Protein AF-A0A8X8GZE8-F1 (afdb_monomer_lite)

Secondary structure (DSSP, 8-state):
--SSSSSHHHHSGGG-----TT--HHHHHHTT-EEEEPPTT--SHHHHTTSEEEE-TTS-EEEEESSSSPSP-TTSEEEETTEEEEE-TTSS-EEEEEEEEEGGGTEEEEEEE--STTS-SS---EEEEEEGGG--

Organism: NCBI:txid2656921

Sequence (136 aa):
MRLMLLLLPLLLAACLTPGPANKDRITTLLEGRRVFFDQDGAETIAEADRRQQVWNADGTTLRSNMGLFGGDVAGRWTTRNDLYCTMLGYQTEWICYRVTLSDKGRRIRFSEVVDDIGDVIFWRNDYRGTFADAAP

Foldseek 3Di:
DPPPPPCVVVVVVPPPPPDPPCLDPQLVLQAQWKWQWDDPDDPDPVVSVQAMWGAHNRSFTQDGRVYPDHHGDPPQWDADPQWTWGDPDPDPDIWTWRWDADPVRQKIKTWTDDPDPPDDDDDTDIIITGIPVNDD

Radius of gyration: 20.44 Å; chains: 1; bounding box: 39×33×81 Å

Structure (mmCIF, N/CA/C/O backbone):
data_AF-A0A8X8GZE8-F1
#
_entry.id   AF-A0A8X8GZE8-F1
#
loop_
_atom_site.group_PDB
_atom_site.id
_atom_site.type_symbol
_atom_site.label_atom_id
_atom_site.label_alt_id
_atom_site.label_comp_id
_atom_site.label_asym_id
_atom_site.label_entity_id
_atom_site.label_seq_id
_atom_site.pdbx_PDB_ins_code
_atom_site.Cartn_x
_atom_site.Cartn_y
_atom_site.Cartn_z
_atom_site.occupancy
_atom_site.B_iso_or_equiv
_atom_site.auth_seq_id
_atom_site.auth_comp_id
_atom_site.auth_asym_id
_atom_site.auth_atom_id
_atom_site.pdbx_PDB_model_num
ATOM 1 N N . MET A 1 1 ? -3.668 4.155 61.437 1.00 51.84 1 MET A N 1
ATOM 2 C CA . MET A 1 1 ? -4.482 4.791 60.373 1.00 51.84 1 MET A CA 1
ATOM 3 C C . MET A 1 1 ? -3.626 5.771 59.556 1.00 51.84 1 MET A C 1
ATOM 5 O O . MET A 1 1 ? -3.845 6.970 59.608 1.00 51.84 1 MET A O 1
ATOM 9 N N . ARG A 1 2 ? -2.573 5.283 58.878 1.00 53.28 2 ARG A N 1
ATOM 10 C CA . ARG A 1 2 ? -1.603 6.124 58.133 1.00 53.28 2 ARG A CA 1
ATOM 11 C C . ARG A 1 2 ? -0.889 5.382 56.986 1.00 53.28 2 ARG A C 1
ATOM 13 O O . ARG A 1 2 ? 0.139 5.838 56.513 1.00 53.28 2 ARG A O 1
ATOM 20 N N . LEU A 1 3 ? -1.423 4.237 56.548 1.00 50.28 3 LEU A N 1
ATOM 21 C CA . LEU A 1 3 ? -0.751 3.339 55.594 1.00 50.28 3 LEU A CA 1
ATOM 22 C C . LEU A 1 3 ? -1.494 3.183 54.254 1.00 50.28 3 LEU A C 1
ATOM 24 O O . LEU A 1 3 ? -1.220 2.252 53.512 1.00 50.28 3 LEU A O 1
ATOM 28 N N . MET A 1 4 ? -2.453 4.066 53.951 1.00 53.06 4 MET A N 1
ATOM 29 C CA . MET A 1 4 ? -3.314 3.940 52.761 1.00 53.06 4 MET A CA 1
ATOM 30 C C . MET A 1 4 ? -3.113 5.057 51.719 1.00 53.06 4 MET A C 1
ATOM 32 O O . MET A 1 4 ? -3.740 5.033 50.670 1.00 53.06 4 MET A O 1
ATOM 36 N N . LEU A 1 5 ? -2.222 6.023 51.976 1.00 54.56 5 LEU A N 1
ATOM 37 C CA . LEU A 1 5 ? -2.026 7.213 51.127 1.00 54.56 5 LEU A CA 1
ATOM 38 C C . LEU A 1 5 ? -0.833 7.127 50.157 1.00 54.56 5 LEU A C 1
ATOM 40 O O . LEU A 1 5 ? -0.633 8.044 49.371 1.00 54.56 5 LEU A O 1
ATOM 44 N N . LEU A 1 6 ? -0.055 6.038 50.172 1.00 54.66 6 LEU A N 1
ATOM 45 C CA . LEU A 1 6 ? 1.153 5.899 49.337 1.00 54.66 6 LEU A CA 1
ATOM 46 C C . LEU A 1 6 ? 0.956 5.085 48.048 1.00 54.66 6 LEU A C 1
ATOM 48 O O . LEU A 1 6 ? 1.878 4.994 47.247 1.00 54.66 6 LEU A O 1
ATOM 52 N N . LEU A 1 7 ? -0.232 4.521 47.812 1.00 55.00 7 LEU A N 1
ATOM 53 C CA . LEU A 1 7 ? -0.514 3.723 46.606 1.00 55.00 7 LEU A CA 1
ATOM 54 C C . LEU A 1 7 ? -1.165 4.527 45.469 1.00 55.00 7 LEU A C 1
ATOM 56 O O . LEU A 1 7 ? -1.225 4.048 44.341 1.00 55.00 7 LEU A O 1
ATOM 60 N N . LEU A 1 8 ? -1.608 5.759 45.736 1.00 52.00 8 LEU A N 1
ATOM 61 C CA . LEU A 1 8 ? -2.276 6.598 44.740 1.00 52.00 8 LEU A CA 1
ATOM 62 C C . LEU A 1 8 ? -1.368 7.080 43.582 1.00 52.00 8 LEU A C 1
ATOM 64 O O . LEU A 1 8 ? -1.851 7.080 42.455 1.00 52.00 8 LEU A O 1
ATOM 68 N N . PRO A 1 9 ? -0.072 7.427 43.762 1.00 54.31 9 PRO A N 1
ATOM 69 C CA . PRO A 1 9 ? 0.748 7.899 42.640 1.00 54.31 9 PRO A CA 1
ATOM 70 C C . PRO A 1 9 ? 1.249 6.769 41.721 1.00 54.31 9 PRO A C 1
ATOM 72 O O . PRO A 1 9 ? 1.622 7.038 40.584 1.00 54.31 9 PRO A O 1
ATOM 75 N N . LEU A 1 10 ? 1.218 5.506 42.168 1.00 53.81 10 LEU A N 1
ATOM 76 C CA . LEU A 1 10 ? 1.609 4.345 41.351 1.00 53.81 10 LEU A CA 1
ATOM 77 C C . LEU A 1 10 ? 0.536 3.949 40.325 1.00 53.81 10 LEU A C 1
ATOM 79 O O . LEU A 1 10 ? 0.865 3.381 39.288 1.00 53.81 10 LEU A O 1
ATOM 83 N N . LEU A 1 11 ? -0.731 4.294 40.570 1.00 53.03 11 LEU A N 1
ATOM 84 C CA . LEU A 1 11 ? -1.835 4.020 39.643 1.00 53.03 11 LEU A CA 1
ATOM 85 C C . LEU A 1 11 ? -1.940 5.046 38.501 1.00 53.03 11 LEU A C 1
ATOM 87 O O . LEU A 1 11 ? -2.524 4.731 37.469 1.00 53.03 11 LEU A O 1
ATOM 91 N N . LEU A 1 12 ? -1.342 6.240 38.631 1.00 51.66 12 LEU A N 1
ATOM 92 C CA . LEU A 1 12 ? -1.342 7.246 37.555 1.00 51.66 12 LEU A CA 1
ATOM 93 C C . LEU A 1 12 ? -0.248 7.032 36.493 1.00 51.66 12 LEU A C 1
ATOM 95 O O . LEU A 1 12 ? -0.347 7.599 35.407 1.00 51.66 12 LEU A O 1
ATOM 99 N N . ALA A 1 13 ? 0.765 6.200 36.754 1.00 52.34 13 ALA A N 1
ATOM 100 C CA . ALA A 1 13 ? 1.830 5.916 35.786 1.00 52.34 13 ALA A CA 1
ATOM 101 C C . ALA A 1 13 ? 1.443 4.861 34.727 1.00 52.34 13 ALA A C 1
ATOM 103 O O . ALA A 1 13 ? 2.149 4.701 33.736 1.00 52.34 13 ALA A O 1
ATOM 104 N N . ALA A 1 14 ? 0.320 4.155 34.904 1.00 50.16 14 ALA A N 1
ATOM 105 C CA . ALA A 1 14 ? -0.092 3.061 34.020 1.00 50.16 14 ALA A CA 1
ATOM 106 C C . ALA A 1 14 ? -0.865 3.505 32.760 1.00 50.16 14 ALA A C 1
ATOM 108 O O . ALA A 1 14 ? -1.134 2.674 31.898 1.00 50.16 14 ALA A O 1
ATOM 109 N N . CYS A 1 15 ? -1.209 4.792 32.623 1.00 51.16 15 CYS A N 1
ATOM 110 C CA . CYS A 1 15 ? -1.996 5.292 31.483 1.00 51.16 15 CYS A CA 1
ATOM 111 C C . CYS A 1 15 ? -1.198 6.130 30.473 1.00 51.16 15 CYS A C 1
ATOM 113 O O . CYS A 1 15 ? -1.770 6.606 29.497 1.00 51.16 15 CYS A O 1
ATOM 115 N N . LEU A 1 16 ? 0.112 6.301 30.665 1.00 47.25 16 LEU A N 1
ATOM 116 C CA . LEU A 1 16 ? 0.988 6.893 29.655 1.00 47.25 16 LEU A CA 1
ATOM 117 C C . LEU A 1 16 ? 1.719 5.783 28.903 1.00 47.25 16 LEU A C 1
ATOM 119 O O . LEU A 1 16 ? 2.940 5.680 28.953 1.00 47.25 16 LEU A O 1
ATOM 123 N N . THR A 1 17 ? 0.977 4.949 28.177 1.00 50.47 17 THR A N 1
ATOM 124 C CA . THR A 1 17 ? 1.555 4.379 26.959 1.00 50.47 17 THR A CA 1
ATOM 125 C C . THR A 1 17 ? 1.787 5.556 26.017 1.00 50.47 17 THR A C 1
ATOM 127 O O . THR A 1 17 ? 0.798 6.175 25.612 1.00 50.47 17 THR A O 1
ATOM 130 N N . PRO A 1 18 ? 3.036 5.922 25.676 1.00 45.91 18 PRO A N 1
ATOM 131 C CA . PRO A 1 18 ? 3.259 6.807 24.550 1.00 45.91 18 PRO A CA 1
ATOM 132 C C . PRO A 1 18 ? 2.687 6.090 23.327 1.00 45.91 18 PRO A C 1
ATOM 134 O O . PRO A 1 18 ? 3.292 5.161 22.796 1.00 45.91 18 PRO A O 1
ATOM 137 N N . GLY A 1 19 ? 1.475 6.468 22.916 1.00 46.84 19 GLY A N 1
ATOM 138 C CA . GLY A 1 19 ? 1.003 6.143 21.579 1.00 46.84 19 GLY A CA 1
ATOM 139 C C . GLY A 1 19 ? 2.058 6.654 20.596 1.00 46.84 19 GLY A C 1
ATOM 140 O O . GLY A 1 19 ? 2.654 7.704 20.867 1.00 46.84 19 GLY A O 1
ATOM 141 N N . PRO A 1 20 ? 2.358 5.922 19.511 1.00 51.31 20 PRO A N 1
ATOM 142 C CA . PRO A 1 20 ? 3.402 6.329 18.585 1.00 51.31 20 PRO A CA 1
ATOM 143 C C . PRO A 1 20 ? 3.108 7.755 18.111 1.00 51.31 20 PRO A C 1
ATOM 145 O O . PRO A 1 20 ? 2.070 8.027 17.506 1.00 51.31 20 PRO A O 1
ATOM 148 N N . ALA A 1 21 ? 4.003 8.671 18.481 1.00 49.69 21 ALA A N 1
ATOM 149 C CA . ALA A 1 21 ? 3.925 10.080 18.148 1.00 49.69 21 ALA A CA 1
ATOM 150 C C . ALA A 1 21 ? 3.755 10.224 16.631 1.00 49.69 21 ALA A C 1
ATOM 152 O O . ALA A 1 21 ? 4.596 9.744 15.879 1.00 49.69 21 ALA A O 1
ATOM 153 N N . ASN A 1 22 ? 2.658 10.853 16.199 1.00 56.50 22 ASN A N 1
ATOM 154 C CA . ASN A 1 22 ? 2.358 11.168 14.799 1.00 56.50 22 ASN A CA 1
ATOM 155 C C . ASN A 1 22 ? 2.657 10.025 13.815 1.00 56.50 22 ASN A C 1
ATOM 157 O O . ASN A 1 22 ? 3.464 10.176 12.898 1.00 56.50 22 ASN A O 1
ATOM 161 N N . LYS A 1 23 ? 1.982 8.884 13.995 1.00 70.94 23 LYS A N 1
ATOM 162 C CA . LYS A 1 23 ? 1.927 7.844 12.962 1.00 70.94 23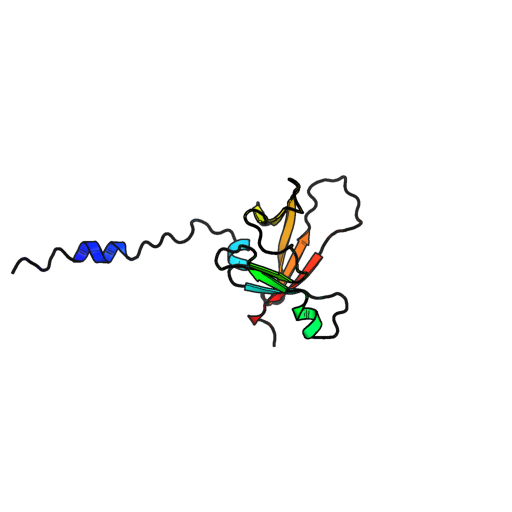 LYS A CA 1
ATOM 163 C C . LYS A 1 23 ? 1.380 8.462 11.672 1.00 70.94 23 LYS A C 1
ATOM 165 O O . LYS A 1 23 ? 0.343 9.128 11.697 1.00 70.94 23 LYS A O 1
ATOM 170 N N . ASP A 1 24 ? 2.099 8.312 10.564 1.00 85.00 24 ASP A N 1
ATOM 171 C CA . ASP A 1 24 ? 1.659 8.875 9.293 1.00 85.00 24 ASP A CA 1
ATOM 172 C C . ASP A 1 24 ? 0.410 8.142 8.777 1.00 85.00 24 ASP A C 1
ATOM 174 O O . ASP A 1 24 ? 0.142 6.981 9.103 1.00 85.00 24 ASP A O 1
ATOM 178 N N . ARG A 1 25 ? -0.362 8.841 7.941 1.00 89.19 25 ARG A N 1
ATOM 179 C CA . ARG A 1 25 ? -1.646 8.367 7.414 1.00 89.19 25 ARG A CA 1
ATOM 180 C C . ARG A 1 25 ? -1.544 7.003 6.732 1.00 89.19 25 ARG A C 1
ATOM 182 O O . ARG A 1 25 ? -2.472 6.205 6.853 1.00 89.19 25 ARG A O 1
ATOM 189 N N . ILE A 1 26 ? -0.474 6.749 5.980 1.00 88.75 26 ILE A N 1
ATOM 190 C CA . ILE A 1 26 ? -0.334 5.506 5.218 1.00 88.75 26 ILE A CA 1
ATOM 191 C C . ILE A 1 26 ? -0.013 4.356 6.162 1.00 88.75 26 ILE A C 1
ATOM 193 O O . ILE A 1 26 ? -0.607 3.286 6.044 1.00 88.75 26 ILE A O 1
ATOM 197 N N . THR A 1 27 ? 0.855 4.580 7.141 1.00 87.31 27 THR A N 1
ATOM 198 C CA . THR A 1 27 ? 1.139 3.578 8.166 1.00 87.31 27 THR A CA 1
ATOM 199 C C . THR A 1 27 ? -0.122 3.238 8.966 1.00 87.31 27 THR A C 1
ATOM 201 O O . THR A 1 27 ? -0.396 2.060 9.179 1.00 87.31 27 THR A O 1
ATOM 204 N N . THR A 1 28 ? -0.957 4.220 9.325 1.00 88.62 28 THR A N 1
ATOM 205 C CA . THR A 1 28 ? -2.279 3.959 9.933 1.00 88.62 28 THR A CA 1
ATOM 206 C C . THR A 1 28 ? -3.242 3.230 8.993 1.00 88.62 28 THR A C 1
ATOM 208 O O . THR A 1 28 ? -4.077 2.444 9.430 1.00 88.62 28 THR A O 1
ATOM 211 N N . LEU A 1 29 ? -3.150 3.465 7.685 1.00 89.00 29 LEU A N 1
ATOM 212 C CA . LEU A 1 29 ? -3.997 2.777 6.715 1.00 89.00 29 LEU A CA 1
ATOM 213 C C . LEU A 1 29 ? -3.652 1.285 6.595 1.00 89.00 29 LEU A C 1
ATOM 215 O O . LEU A 1 29 ? -4.546 0.463 6.385 1.00 89.00 29 LEU A O 1
ATOM 219 N N . LEU A 1 30 ? -2.363 0.954 6.674 1.00 88.50 30 LEU A N 1
ATOM 220 C CA . LEU A 1 30 ? -1.845 -0.378 6.367 1.00 88.50 30 LEU A CA 1
ATOM 221 C C . LEU A 1 30 ? -1.597 -1.236 7.611 1.00 88.50 30 LEU A C 1
ATOM 223 O O . LEU A 1 30 ? -1.587 -2.457 7.484 1.00 88.50 30 LEU A O 1
ATOM 227 N N . GLU A 1 31 ? -1.427 -0.644 8.796 1.00 87.19 31 GLU A N 1
ATOM 228 C CA . GLU A 1 31 ? -1.095 -1.375 10.024 1.00 87.19 31 GLU A CA 1
ATOM 229 C C . GLU A 1 31 ? -2.015 -2.575 10.294 1.00 87.19 31 GLU A C 1
ATOM 231 O O . GLU A 1 31 ? -3.240 -2.472 10.334 1.00 87.19 31 GLU A O 1
ATOM 236 N N . GLY A 1 32 ? -1.407 -3.751 10.457 1.00 85.81 32 GLY A N 1
ATOM 237 C CA . GLY A 1 32 ? -2.115 -5.000 10.736 1.00 85.81 32 GLY A CA 1
ATOM 238 C C . GLY A 1 32 ? -3.068 -5.460 9.628 1.00 85.81 32 GLY A C 1
ATOM 239 O O . GLY A 1 32 ? -3.836 -6.398 9.844 1.00 85.81 32 GLY A O 1
ATOM 240 N N . ARG A 1 33 ? -3.064 -4.819 8.452 1.00 89.06 33 ARG A N 1
ATOM 241 C CA . ARG A 1 33 ? -3.974 -5.154 7.354 1.00 89.06 33 ARG A CA 1
ATOM 242 C C . ARG A 1 33 ? -3.376 -6.203 6.428 1.00 89.06 33 ARG A C 1
ATOM 244 O O . ARG A 1 33 ? -2.166 -6.425 6.349 1.00 89.06 33 ARG A O 1
ATOM 251 N N . ARG A 1 34 ? -4.274 -6.828 5.672 1.00 89.00 34 ARG A N 1
ATOM 252 C CA . ARG A 1 34 ? -3.964 -7.714 4.552 1.00 89.00 34 ARG A CA 1
ATOM 253 C C . ARG A 1 34 ? -4.681 -7.216 3.308 1.00 89.00 34 ARG A C 1
ATOM 255 O O . ARG A 1 34 ? -5.871 -6.908 3.372 1.00 89.00 34 ARG A O 1
ATOM 262 N N . VAL A 1 35 ? -3.960 -7.174 2.194 1.00 87.44 35 VAL A N 1
ATOM 263 C CA . VAL A 1 35 ? -4.486 -6.811 0.876 1.00 87.44 35 VAL A CA 1
ATOM 264 C C . VAL A 1 35 ? -4.245 -7.962 -0.087 1.00 87.44 35 VAL A C 1
ATOM 266 O O . VAL A 1 35 ? -3.127 -8.469 -0.180 1.00 87.44 35 VAL A O 1
ATOM 269 N N . PHE A 1 36 ? -5.294 -8.336 -0.813 1.00 86.50 36 PHE A N 1
ATOM 270 C CA . PHE A 1 36 ? -5.226 -9.224 -1.969 1.00 86.50 36 PHE A CA 1
ATOM 271 C C . PHE A 1 36 ? -5.207 -8.363 -3.224 1.00 86.50 36 PHE A C 1
ATOM 273 O O . PHE A 1 36 ? -6.134 -7.574 -3.431 1.00 86.50 36 PHE A O 1
ATOM 280 N N . PHE A 1 37 ? -4.148 -8.460 -4.022 1.00 84.56 37 PHE A N 1
ATOM 281 C CA . PHE A 1 37 ? -4.038 -7.688 -5.252 1.00 84.56 37 PHE A CA 1
ATOM 282 C C . PHE A 1 37 ? -4.803 -8.362 -6.386 1.00 84.56 37 PHE A C 1
ATOM 284 O O . PHE A 1 37 ? -4.753 -9.581 -6.551 1.00 84.56 37 PHE A O 1
ATOM 291 N N . ASP A 1 38 ? -5.496 -7.547 -7.175 1.00 79.62 38 ASP A N 1
ATOM 292 C CA . ASP A 1 38 ? -6.127 -7.980 -8.410 1.00 79.62 38 ASP A CA 1
ATOM 293 C C . ASP A 1 38 ? -5.022 -8.470 -9.369 1.00 79.62 38 ASP A C 1
ATOM 295 O O . ASP A 1 38 ? -3.978 -7.824 -9.509 1.00 79.62 38 ASP A O 1
ATOM 299 N N . GLN A 1 39 ? -5.227 -9.592 -10.061 1.00 68.38 39 GLN A N 1
ATOM 300 C CA . GLN A 1 39 ? -4.564 -9.767 -11.355 1.00 68.38 39 GLN A CA 1
ATOM 301 C C . GLN A 1 39 ? -5.422 -9.059 -12.395 1.00 68.38 39 GLN A C 1
ATOM 303 O O . GLN A 1 39 ? -6.641 -9.240 -12.418 1.00 68.38 39 GLN A O 1
ATOM 308 N N . ASP A 1 40 ? -4.781 -8.413 -13.358 1.00 55.53 40 ASP A N 1
ATOM 309 C CA . ASP A 1 40 ? -5.357 -8.415 -14.695 1.00 55.53 40 ASP A CA 1
ATOM 310 C C . ASP A 1 40 ? -5.418 -9.890 -15.155 1.00 55.53 40 ASP A C 1
ATOM 312 O O . ASP A 1 40 ? -4.390 -10.493 -15.464 1.00 55.53 40 ASP A O 1
ATOM 316 N N . GLY A 1 41 ? -6.606 -10.507 -15.083 1.00 44.69 41 GLY A N 1
ATOM 317 C CA . GLY A 1 41 ? -6.854 -11.888 -15.527 1.00 44.69 41 GLY A CA 1
ATOM 318 C C . GLY A 1 41 ? -6.769 -13.013 -14.478 1.00 44.69 41 GLY A C 1
ATOM 319 O O . GLY A 1 41 ? -6.529 -14.148 -14.873 1.00 44.69 41 GLY A O 1
ATOM 320 N N . ALA A 1 42 ? -6.949 -12.754 -13.174 1.00 50.22 42 ALA A N 1
ATOM 321 C CA . ALA A 1 42 ? -7.154 -13.837 -12.188 1.00 50.22 42 ALA A CA 1
ATOM 322 C C . ALA A 1 42 ? -8.560 -14.395 -12.360 1.00 50.22 42 ALA A C 1
ATOM 324 O O . ALA A 1 42 ? -9.532 -13.646 -12.241 1.00 50.22 42 ALA A O 1
ATOM 325 N N . GLU A 1 43 ? -8.675 -15.702 -12.564 1.00 51.09 43 GLU A N 1
ATOM 326 C CA . GLU A 1 43 ? -9.972 -16.364 -12.694 1.00 51.09 43 GLU A CA 1
ATOM 327 C C . GLU A 1 43 ? -10.414 -17.005 -11.367 1.00 51.09 43 GLU A C 1
ATOM 329 O O . GLU A 1 43 ? -11.596 -17.305 -11.192 1.00 51.09 43 GLU A O 1
ATOM 334 N N . THR A 1 44 ? -9.502 -17.184 -10.395 1.00 56.75 44 THR A N 1
ATOM 335 C CA . THR A 1 44 ? -9.790 -17.924 -9.151 1.00 56.75 44 THR A CA 1
ATOM 336 C C . THR A 1 44 ? -9.251 -17.288 -7.856 1.00 56.75 44 THR A C 1
ATOM 338 O O . THR A 1 44 ? -8.250 -16.575 -7.833 1.00 56.75 44 THR A O 1
ATOM 341 N N . ILE A 1 45 ? -9.880 -17.613 -6.716 1.00 56.97 45 ILE A N 1
ATOM 342 C CA . ILE A 1 45 ? -9.448 -17.175 -5.368 1.00 56.97 45 ILE A CA 1
ATOM 343 C C . ILE A 1 45 ? -8.044 -17.707 -5.020 1.00 56.97 45 ILE A C 1
ATOM 345 O O . ILE A 1 45 ? -7.236 -16.996 -4.428 1.00 56.97 45 ILE A O 1
ATOM 349 N N . ALA A 1 46 ? -7.708 -18.925 -5.460 1.00 59.75 46 ALA A N 1
ATOM 350 C CA . ALA A 1 46 ? -6.381 -19.517 -5.265 1.00 59.75 46 ALA A CA 1
ATOM 351 C C . ALA A 1 46 ? -5.265 -18.773 -6.032 1.00 59.75 46 ALA A C 1
ATOM 353 O O . ALA A 1 46 ? -4.080 -18.929 -5.731 1.00 59.75 46 ALA A O 1
ATOM 354 N N . GLU A 1 47 ? -5.613 -17.980 -7.045 1.00 61.03 47 GLU A N 1
ATOM 355 C CA . GLU A 1 47 ? -4.691 -17.076 -7.740 1.00 61.03 47 GLU A CA 1
ATOM 356 C C . GLU A 1 47 ? -4.536 -15.745 -7.008 1.00 61.03 47 GLU A C 1
ATOM 358 O O . GLU A 1 47 ? -3.417 -15.246 -6.888 1.00 61.03 47 GLU A O 1
ATOM 363 N N . ALA A 1 48 ? -5.613 -15.222 -6.419 1.00 60.59 48 ALA A N 1
ATOM 364 C CA . ALA A 1 48 ? -5.555 -14.033 -5.570 1.00 60.59 48 ALA A CA 1
ATOM 365 C C . ALA A 1 48 ? -4.707 -14.262 -4.300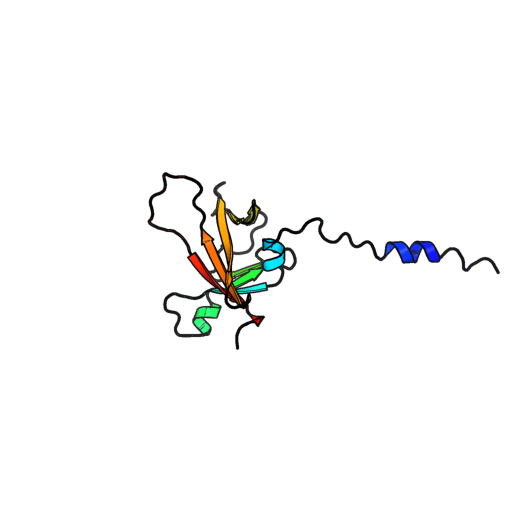 1.00 60.59 48 ALA A C 1
ATOM 367 O O . ALA A 1 48 ? -3.898 -13.407 -3.932 1.00 60.59 48 ALA A O 1
ATOM 368 N N . ASP A 1 49 ? -4.790 -15.448 -3.683 1.00 61.88 49 ASP A N 1
ATOM 369 C CA . ASP A 1 49 ? -3.953 -15.840 -2.532 1.00 61.88 49 ASP A CA 1
ATOM 370 C C . ASP A 1 49 ? -2.443 -15.815 -2.839 1.00 61.88 49 ASP A C 1
ATOM 372 O O . ASP A 1 49 ? -1.604 -15.677 -1.931 1.00 61.88 49 ASP A O 1
ATOM 376 N N . ARG A 1 50 ? -2.080 -15.934 -4.126 1.00 65.69 50 ARG A N 1
ATOM 377 C CA . ARG A 1 50 ? -0.691 -15.874 -4.589 1.00 65.69 50 ARG A CA 1
ATOM 378 C C . ARG A 1 50 ? -0.133 -14.454 -4.655 1.00 65.69 50 ARG A C 1
ATOM 380 O O . ARG A 1 50 ? 1.086 -14.345 -4.625 1.00 65.69 50 ARG A O 1
ATOM 387 N N . ARG A 1 51 ? -0.968 -13.401 -4.698 1.00 76.50 51 ARG A N 1
ATOM 388 C CA . ARG A 1 51 ? -0.555 -11.979 -4.730 1.00 76.50 51 ARG A CA 1
ATOM 389 C C . ARG A 1 51 ? -1.122 -11.200 -3.549 1.00 76.50 51 ARG A C 1
ATOM 391 O O . ARG A 1 51 ? -1.971 -10.325 -3.705 1.00 76.50 51 ARG A O 1
ATOM 398 N N . GLN A 1 52 ? -0.638 -11.511 -2.354 1.00 83.81 52 GLN A N 1
ATOM 399 C CA . GLN A 1 52 ? -1.063 -10.830 -1.133 1.00 83.81 52 GLN A CA 1
ATOM 400 C C . GLN A 1 52 ? 0.093 -10.117 -0.446 1.00 83.81 52 GLN A C 1
ATOM 402 O O . GLN A 1 52 ? 1.242 -10.570 -0.471 1.00 83.81 52 GLN A O 1
ATOM 407 N N . GLN A 1 53 ? -0.254 -9.031 0.231 1.00 86.75 53 GLN A N 1
ATOM 408 C CA . GLN A 1 53 ? 0.639 -8.296 1.107 1.00 86.75 53 GLN A CA 1
ATOM 409 C C . GLN A 1 53 ? 0.006 -8.183 2.488 1.00 86.75 53 GLN A C 1
ATOM 411 O O . GLN A 1 53 ? -1.171 -7.845 2.632 1.00 86.75 53 GLN A O 1
ATOM 416 N N . VAL A 1 54 ? 0.805 -8.499 3.500 1.00 86.44 54 VAL A N 1
ATOM 417 C CA . VAL A 1 54 ? 0.452 -8.369 4.911 1.00 86.44 54 VAL A CA 1
ATOM 418 C C . VAL A 1 54 ? 1.401 -7.367 5.539 1.00 86.44 54 VAL A C 1
ATOM 420 O O . VAL A 1 54 ? 2.610 -7.415 5.284 1.00 86.44 54 VAL A O 1
ATOM 423 N N . TRP A 1 55 ? 0.853 -6.492 6.369 1.00 87.00 55 TRP A N 1
ATOM 424 C CA . TRP A 1 55 ? 1.612 -5.535 7.158 1.00 87.00 55 TRP A CA 1
ATOM 425 C C . TRP A 1 55 ? 1.526 -5.875 8.647 1.00 87.00 55 TRP A C 1
ATOM 427 O O . TRP A 1 55 ? 0.513 -6.380 9.130 1.00 87.00 55 TRP A O 1
ATOM 437 N N . ASN A 1 56 ? 2.601 -5.595 9.376 1.00 81.62 56 ASN A N 1
ATOM 438 C CA . ASN A 1 56 ? 2.647 -5.658 10.831 1.00 81.62 56 ASN A CA 1
ATOM 439 C C . ASN A 1 56 ? 1.831 -4.520 11.461 1.00 81.62 56 ASN A C 1
ATOM 441 O O . ASN A 1 56 ? 1.433 -3.562 10.795 1.00 81.62 56 ASN A O 1
ATOM 445 N N . ALA A 1 57 ? 1.620 -4.597 12.777 1.00 76.31 57 ALA A N 1
ATOM 446 C CA . ALA A 1 57 ? 0.921 -3.569 13.557 1.00 76.31 57 ALA A CA 1
ATOM 447 C C . ALA A 1 57 ? 1.632 -2.198 13.561 1.00 76.31 57 ALA A C 1
ATOM 449 O O . ALA A 1 57 ? 1.030 -1.168 13.851 1.00 76.31 57 ALA A O 1
ATOM 450 N N . ASP A 1 58 ? 2.913 -2.148 13.208 1.00 73.00 58 ASP A N 1
ATOM 451 C CA . ASP A 1 58 ? 3.661 -0.901 13.042 1.00 73.00 58 ASP A CA 1
ATOM 452 C C . ASP A 1 58 ? 3.618 -0.356 11.603 1.00 73.00 58 ASP A C 1
ATOM 454 O O . ASP A 1 58 ? 4.193 0.695 11.351 1.00 73.00 58 ASP A O 1
ATOM 458 N N . GLY A 1 59 ? 2.914 -1.028 10.682 1.00 69.56 59 GLY A N 1
ATOM 459 C CA . GLY A 1 59 ? 2.835 -0.668 9.263 1.00 69.56 59 GLY A CA 1
ATOM 460 C C . GLY A 1 59 ? 4.043 -1.107 8.428 1.00 69.56 59 GLY A C 1
ATOM 461 O O . GLY A 1 59 ? 4.083 -0.823 7.227 1.00 69.56 59 GLY A O 1
ATOM 462 N N . THR A 1 60 ? 4.993 -1.847 9.018 1.00 73.44 60 THR A N 1
ATOM 463 C CA . THR A 1 60 ? 6.028 -2.553 8.252 1.00 73.44 60 THR A CA 1
ATOM 464 C C . THR A 1 60 ? 5.421 -3.670 7.407 1.00 73.44 60 THR A C 1
ATOM 466 O O . THR A 1 60 ? 4.373 -4.223 7.730 1.00 73.44 60 THR A O 1
ATOM 469 N N . THR A 1 61 ? 6.075 -4.035 6.308 1.00 74.00 61 THR A N 1
ATOM 470 C CA . THR A 1 61 ? 5.699 -5.218 5.521 1.00 74.00 61 THR A CA 1
ATOM 471 C C . THR A 1 61 ? 6.077 -6.495 6.282 1.00 74.00 61 THR A C 1
ATOM 473 O O . THR A 1 61 ? 7.255 -6.736 6.488 1.00 74.00 61 THR A O 1
ATOM 476 N N . LEU A 1 62 ? 5.101 -7.339 6.640 1.00 74.88 62 LEU A N 1
ATOM 477 C CA . LEU A 1 62 ? 5.322 -8.633 7.312 1.00 74.88 62 LEU A CA 1
ATOM 478 C C . LEU A 1 62 ? 5.592 -9.765 6.315 1.00 74.88 62 LEU A C 1
ATOM 480 O O . LEU A 1 62 ? 6.507 -10.570 6.465 1.00 74.88 62 LEU A O 1
ATOM 484 N N . ARG A 1 63 ? 4.740 -9.882 5.296 1.00 72.81 63 ARG A N 1
ATOM 485 C CA . ARG A 1 63 ? 4.825 -10.964 4.313 1.00 72.81 63 ARG A CA 1
ATOM 486 C C . ARG A 1 63 ? 4.313 -10.481 2.976 1.00 72.81 63 ARG A C 1
ATOM 488 O O . ARG A 1 63 ? 3.199 -9.975 2.892 1.00 72.81 63 ARG A O 1
ATOM 495 N N . SER A 1 64 ? 5.099 -10.742 1.943 1.00 72.38 64 SER A N 1
ATOM 496 C CA . SER A 1 64 ? 4.671 -10.623 0.557 1.00 72.38 64 SER A CA 1
ATOM 497 C C . SER A 1 64 ? 4.708 -11.995 -0.095 1.00 72.38 64 SER A C 1
ATOM 499 O O . SER A 1 64 ? 5.705 -12.713 0.016 1.00 72.38 64 SER A O 1
ATOM 501 N N . ASN A 1 65 ? 3.624 -12.364 -0.766 1.00 70.94 65 ASN A N 1
ATOM 502 C CA . ASN A 1 65 ? 3.636 -13.414 -1.774 1.00 70.94 65 ASN A CA 1
ATOM 503 C C . ASN A 1 65 ? 3.336 -12.716 -3.098 1.00 70.94 65 ASN A C 1
ATOM 505 O O . ASN A 1 65 ? 2.230 -12.211 -3.235 1.00 70.94 65 ASN A O 1
ATOM 509 N N . MET A 1 66 ? 4.335 -12.573 -3.981 1.00 66.75 66 MET A N 1
ATOM 510 C CA . MET A 1 66 ? 4.250 -11.866 -5.278 1.00 66.75 66 MET A CA 1
ATOM 511 C C . MET A 1 66 ? 3.478 -10.520 -5.257 1.00 66.75 66 MET A C 1
ATOM 513 O O . MET A 1 66 ? 2.851 -10.148 -6.258 1.00 66.75 66 MET A O 1
ATOM 517 N N . GLY A 1 67 ? 3.490 -9.821 -4.113 1.00 63.59 67 GLY A N 1
ATOM 518 C CA . GLY A 1 67 ? 2.784 -8.563 -3.866 1.00 63.59 67 GLY A CA 1
ATOM 519 C C . GLY A 1 67 ? 3.579 -7.340 -4.326 1.00 63.59 67 GLY A C 1
ATOM 520 O O . GLY A 1 67 ? 4.455 -7.453 -5.179 1.00 63.59 67 GLY A O 1
ATOM 521 N N . LEU A 1 68 ? 3.282 -6.169 -3.748 1.00 67.81 68 LEU A N 1
ATOM 522 C CA . LEU A 1 68 ? 3.939 -4.902 -4.105 1.00 67.81 68 LEU A CA 1
ATOM 523 C C . LEU A 1 68 ? 5.464 -4.937 -3.910 1.00 67.81 68 LEU A C 1
ATOM 525 O O . LEU A 1 68 ? 6.196 -4.307 -4.668 1.00 67.81 68 LEU A O 1
ATOM 529 N N . PHE A 1 69 ? 5.930 -5.653 -2.880 1.00 71.38 69 PHE A N 1
ATOM 530 C CA . PHE A 1 69 ? 7.327 -5.662 -2.442 1.00 71.38 69 PHE A CA 1
ATOM 531 C C . PHE A 1 69 ? 7.880 -7.073 -2.294 1.00 71.38 69 PHE A C 1
ATOM 533 O O . PHE A 1 69 ? 7.132 -8.036 -2.145 1.00 71.38 69 PHE A O 1
ATOM 540 N N . GLY A 1 70 ? 9.208 -7.209 -2.290 1.00 63.53 70 GLY A N 1
ATOM 541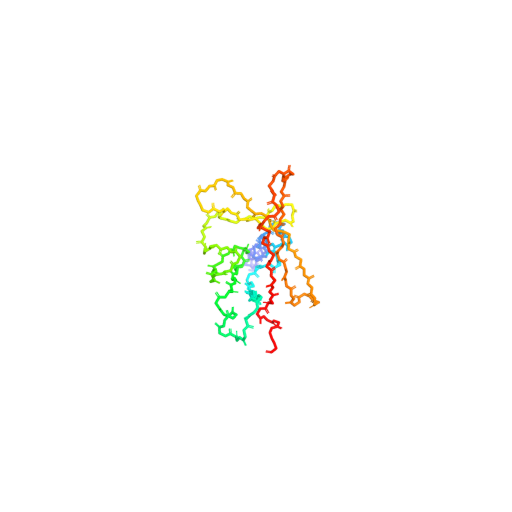 C CA . GLY A 1 70 ? 9.850 -8.408 -1.746 1.00 63.53 70 GLY A CA 1
ATOM 542 C C . GLY A 1 70 ? 9.527 -8.567 -0.253 1.00 63.53 70 GLY A C 1
ATOM 543 O O . GLY A 1 70 ? 9.116 -7.605 0.390 1.00 63.53 70 GLY A O 1
ATOM 544 N N . GLY A 1 71 ? 9.699 -9.772 0.301 1.00 63.44 71 GLY A N 1
ATOM 545 C CA . GLY A 1 71 ? 9.407 -10.068 1.714 1.00 63.44 71 GLY A CA 1
ATOM 546 C C . GLY A 1 71 ? 10.110 -9.150 2.729 1.00 63.44 71 GLY A C 1
ATOM 547 O O . GLY A 1 71 ? 10.966 -8.341 2.357 1.00 63.44 71 GLY A O 1
ATOM 548 N N . ASP A 1 72 ? 9.729 -9.300 4.003 1.00 66.62 72 ASP A N 1
ATOM 549 C CA . ASP A 1 72 ? 10.180 -8.457 5.116 1.00 66.62 72 ASP A CA 1
ATOM 550 C C . ASP A 1 72 ? 11.709 -8.385 5.200 1.00 66.62 72 ASP A C 1
ATOM 552 O O . ASP A 1 72 ? 12.405 -9.385 5.392 1.00 66.62 72 ASP A O 1
ATOM 556 N N . VAL A 1 73 ? 12.225 -7.175 5.010 1.00 70.50 73 VAL A N 1
ATOM 557 C CA . VAL A 1 73 ? 13.627 -6.824 5.199 1.00 70.50 73 VAL A CA 1
ATOM 558 C C . VAL A 1 73 ? 13.634 -5.504 5.953 1.00 70.50 73 VAL A C 1
ATOM 560 O O . VAL A 1 73 ? 13.076 -4.508 5.484 1.00 70.50 73 VAL A O 1
ATOM 563 N N . ALA A 1 74 ? 14.271 -5.488 7.122 1.00 72.69 74 ALA A N 1
ATOM 564 C CA . ALA A 1 74 ? 14.381 -4.287 7.939 1.00 72.69 74 ALA A CA 1
ATOM 565 C C . ALA A 1 74 ? 14.961 -3.118 7.120 1.00 72.69 74 ALA A C 1
ATOM 567 O O . ALA A 1 74 ? 15.963 -3.268 6.423 1.00 72.69 74 ALA A O 1
ATOM 568 N N . GLY A 1 75 ? 14.308 -1.954 7.184 1.00 74.50 75 GLY A N 1
ATOM 569 C CA . GLY A 1 75 ? 14.717 -0.749 6.450 1.00 74.50 75 GLY A CA 1
ATOM 570 C C . GLY A 1 75 ? 14.348 -0.721 4.960 1.00 74.50 75 GLY A C 1
ATOM 571 O O . GLY A 1 75 ? 14.634 0.269 4.293 1.00 74.50 75 GLY A O 1
ATOM 572 N N . ARG A 1 76 ? 13.683 -1.756 4.425 1.00 78.25 76 ARG A N 1
ATOM 573 C CA . ARG A 1 76 ? 13.279 -1.818 3.008 1.00 78.25 76 ARG A CA 1
ATOM 574 C C . ARG A 1 76 ? 12.113 -0.903 2.649 1.00 78.25 76 ARG A C 1
ATOM 576 O O . ARG A 1 76 ? 11.864 -0.697 1.467 1.00 78.25 76 ARG A O 1
ATOM 583 N N . TRP A 1 77 ? 11.365 -0.385 3.611 1.00 82.56 77 TRP A N 1
ATOM 584 C CA . TRP A 1 77 ? 10.195 0.444 3.340 1.00 82.56 77 TRP A CA 1
ATOM 585 C C . TRP A 1 77 ? 10.175 1.654 4.277 1.00 82.56 77 TRP A C 1
ATOM 587 O O . TRP A 1 77 ? 10.744 1.63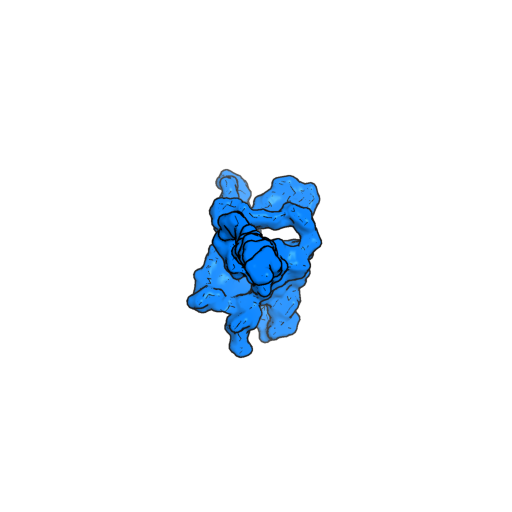2 5.369 1.00 82.56 77 TRP A O 1
ATOM 597 N N . THR A 1 78 ? 9.555 2.732 3.815 1.00 85.56 78 THR A N 1
ATOM 598 C CA . THR A 1 78 ? 9.371 3.971 4.571 1.00 85.56 78 THR A CA 1
ATOM 599 C C . THR A 1 78 ? 8.165 4.733 4.035 1.00 85.56 78 THR A C 1
ATOM 601 O O . THR A 1 78 ? 7.659 4.439 2.952 1.00 85.56 78 THR A O 1
ATOM 604 N N . THR A 1 79 ? 7.726 5.747 4.766 1.00 86.88 79 THR A N 1
ATOM 605 C CA . THR A 1 79 ? 6.701 6.691 4.324 1.00 86.88 79 THR A CA 1
ATOM 606 C C . THR A 1 79 ? 7.305 8.083 4.218 1.00 86.88 79 THR A C 1
ATOM 608 O O . THR A 1 79 ? 7.916 8.575 5.168 1.00 86.88 79 THR A O 1
ATOM 611 N N . ARG A 1 80 ? 7.137 8.743 3.071 1.00 86.06 80 ARG A N 1
ATOM 612 C CA . ARG A 1 80 ? 7.678 10.086 2.813 1.00 86.06 80 ARG A CA 1
ATOM 613 C C . ARG A 1 80 ? 6.640 10.913 2.071 1.00 86.06 80 ARG A C 1
ATOM 615 O O . ARG A 1 80 ? 6.203 10.503 1.008 1.00 86.06 80 ARG A O 1
ATOM 622 N N . ASN A 1 81 ? 6.272 12.080 2.599 1.00 84.50 81 ASN A N 1
ATOM 623 C CA . ASN A 1 81 ? 5.362 13.023 1.930 1.00 84.50 81 ASN A CA 1
ATOM 624 C C . ASN A 1 81 ? 4.046 12.382 1.423 1.00 84.50 81 ASN A C 1
ATOM 626 O O . ASN A 1 81 ? 3.637 12.635 0.294 1.00 84.50 81 ASN A O 1
ATOM 630 N N . ASP A 1 82 ? 3.392 11.543 2.241 1.00 85.50 82 ASP A N 1
ATOM 631 C CA . ASP A 1 82 ? 2.178 10.783 1.860 1.00 85.50 82 ASP A CA 1
ATOM 632 C C . ASP A 1 82 ? 2.403 9.811 0.678 1.00 85.50 82 ASP A C 1
ATOM 634 O O . ASP A 1 82 ? 1.498 9.518 -0.104 1.00 85.50 82 ASP A O 1
ATOM 638 N N . LEU A 1 83 ? 3.627 9.287 0.557 1.00 88.38 83 LEU A N 1
ATOM 639 C CA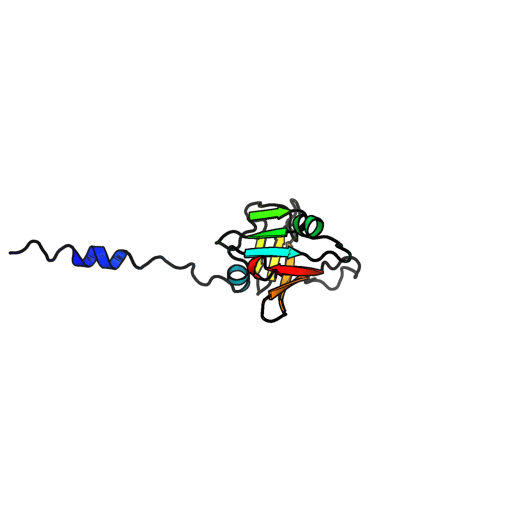 . LEU A 1 83 ? 3.986 8.179 -0.324 1.00 88.38 83 LEU A CA 1
ATOM 640 C C . LEU A 1 83 ? 4.461 6.987 0.500 1.00 88.38 83 LEU A C 1
ATOM 642 O O . LEU A 1 83 ? 5.153 7.154 1.506 1.00 88.38 83 LEU A O 1
ATOM 646 N N . TYR A 1 84 ? 4.126 5.786 0.036 1.00 88.44 84 TYR A N 1
ATOM 647 C CA . TYR A 1 84 ? 4.687 4.539 0.539 1.00 88.44 84 TYR A CA 1
ATOM 648 C C . TYR A 1 84 ? 5.867 4.144 -0.337 1.00 88.44 84 TYR A C 1
ATOM 650 O O . TYR A 1 84 ? 5.686 3.871 -1.522 1.00 88.44 84 TYR A O 1
ATOM 658 N N . CYS A 1 85 ? 7.068 4.135 0.220 1.00 86.12 85 CYS A N 1
ATOM 659 C CA . CYS A 1 85 ? 8.291 3.912 -0.531 1.00 86.12 85 CYS A CA 1
ATOM 660 C C . CYS A 1 85 ? 8.944 2.590 -0.143 1.00 86.12 85 CYS A C 1
ATOM 662 O O . CYS A 1 85 ? 8.932 2.202 1.025 1.00 86.12 85 CYS A O 1
ATOM 664 N N . THR A 1 86 ? 9.567 1.931 -1.113 1.00 82.38 86 THR A N 1
ATOM 665 C CA . THR A 1 86 ? 10.410 0.757 -0.901 1.00 82.38 86 THR A CA 1
ATOM 666 C C . THR A 1 86 ? 11.770 0.932 -1.550 1.00 82.38 86 THR A C 1
ATOM 668 O O . THR A 1 86 ? 11.887 1.609 -2.567 1.00 82.38 86 THR A O 1
ATOM 671 N N . MET A 1 87 ? 12.772 0.260 -1.006 1.00 80.38 87 MET A N 1
ATOM 672 C CA . MET A 1 87 ? 14.076 0.093 -1.622 1.00 80.38 87 MET A CA 1
ATOM 673 C C . MET A 1 87 ? 14.097 -1.176 -2.482 1.00 80.38 87 MET A C 1
ATOM 675 O O . MET A 1 87 ? 13.740 -2.261 -2.006 1.00 80.38 87 MET A O 1
ATOM 679 N N . LEU A 1 88 ? 14.540 -1.064 -3.736 1.00 71.56 88 LEU A N 1
ATOM 680 C CA . LEU A 1 88 ? 14.732 -2.224 -4.609 1.00 71.56 88 LEU A CA 1
ATOM 681 C C . LEU A 1 88 ? 16.121 -2.856 -4.414 1.00 71.56 88 LEU A C 1
ATOM 683 O O . LEU A 1 88 ? 17.156 -2.216 -4.584 1.00 71.56 88 LEU A O 1
ATOM 687 N N . GLY A 1 89 ? 16.155 -4.161 -4.124 1.00 65.12 89 GLY A N 1
ATOM 688 C CA . GLY A 1 89 ? 17.400 -4.940 -4.086 1.00 65.12 89 GLY A CA 1
ATOM 689 C C . GLY A 1 89 ? 18.393 -4.484 -3.005 1.00 65.12 89 GLY A C 1
ATOM 690 O O . GLY A 1 89 ? 18.020 -4.374 -1.838 1.00 65.12 89 GLY A O 1
ATOM 691 N N . TYR A 1 90 ? 19.658 -4.292 -3.405 1.00 58.75 90 TYR A N 1
ATOM 692 C CA . TYR A 1 90 ? 20.774 -3.788 -2.578 1.00 58.75 90 TYR A CA 1
ATOM 693 C C . TYR A 1 90 ? 21.140 -2.322 -2.900 1.00 58.75 90 TYR A C 1
ATOM 695 O O . TYR A 1 90 ? 22.181 -1.834 -2.465 1.00 58.75 90 TYR A O 1
ATOM 703 N N . GLN A 1 91 ? 20.337 -1.647 -3.723 1.00 60.03 91 GLN A N 1
ATOM 704 C CA . GLN A 1 91 ? 20.618 -0.314 -4.263 1.00 60.03 91 GLN A CA 1
ATOM 705 C C . GLN A 1 91 ? 20.035 0.770 -3.343 1.00 60.03 91 GLN A C 1
ATOM 707 O O . GLN A 1 91 ? 19.068 0.528 -2.631 1.00 60.03 91 GLN A O 1
ATOM 712 N N . THR A 1 92 ? 20.574 1.991 -3.382 1.00 66.25 92 THR A N 1
ATOM 713 C CA . THR A 1 92 ? 20.041 3.170 -2.660 1.00 66.25 92 THR A CA 1
ATOM 714 C C . THR A 1 92 ? 18.779 3.765 -3.302 1.00 66.25 92 THR A C 1
ATOM 716 O O . THR A 1 92 ? 18.339 4.850 -2.920 1.00 66.25 92 THR A O 1
ATOM 719 N N . GLU A 1 93 ? 18.223 3.089 -4.303 1.00 76.94 93 GLU A N 1
ATOM 720 C CA . GLU A 1 93 ? 17.100 3.553 -5.108 1.00 76.94 93 GLU A CA 1
ATOM 721 C C . GLU A 1 93 ? 15.770 3.226 -4.433 1.00 76.94 93 GLU A C 1
ATOM 723 O O . GLU A 1 93 ? 15.527 2.099 -3.986 1.00 76.94 93 GLU A O 1
ATOM 728 N N . TRP A 1 94 ? 14.904 4.235 -4.373 1.00 82.81 94 TRP A N 1
ATOM 729 C CA . TRP A 1 94 ? 13.582 4.138 -3.776 1.00 82.81 94 TRP A CA 1
ATOM 730 C C . TRP A 1 94 ? 12.515 4.227 -4.857 1.00 82.81 94 TRP A C 1
ATOM 732 O O . TRP A 1 94 ? 12.509 5.175 -5.635 1.00 82.81 94 TRP A O 1
ATOM 742 N N . ILE A 1 95 ? 11.569 3.292 -4.843 1.00 82.75 95 ILE A N 1
ATOM 743 C CA . ILE A 1 95 ? 10.313 3.423 -5.582 1.00 82.75 95 ILE A CA 1
ATOM 744 C C . ILE A 1 95 ? 9.237 3.848 -4.603 1.00 82.75 95 ILE A C 1
ATOM 746 O O . ILE A 1 95 ? 9.036 3.197 -3.576 1.00 82.75 95 ILE A O 1
ATOM 750 N N . CYS A 1 96 ? 8.527 4.919 -4.936 1.00 86.31 96 CYS A N 1
ATOM 751 C CA . CYS A 1 96 ? 7.476 5.481 -4.107 1.00 86.31 96 CYS A CA 1
ATOM 752 C C . CYS A 1 96 ? 6.112 5.356 -4.780 1.00 86.31 96 CYS A C 1
ATOM 754 O O . CYS A 1 96 ? 5.954 5.578 -5.977 1.00 86.31 96 CYS A O 1
ATOM 756 N N . TYR A 1 97 ? 5.102 5.034 -3.981 1.00 88.44 97 TYR A N 1
ATOM 757 C CA . TYR A 1 97 ? 3.731 4.840 -4.423 1.00 88.44 97 TYR A CA 1
ATOM 758 C C . TYR A 1 97 ? 2.812 5.828 -3.731 1.00 88.44 97 TYR A C 1
ATOM 760 O O . TYR A 1 97 ? 2.828 5.974 -2.507 1.00 88.44 97 TYR A O 1
ATOM 768 N N . ARG A 1 98 ? 1.928 6.444 -4.510 1.00 91.19 98 ARG A N 1
ATOM 769 C CA . ARG A 1 98 ? 0.753 7.115 -3.970 1.00 91.19 98 ARG A CA 1
ATOM 770 C C . ARG A 1 98 ? -0.279 6.066 -3.581 1.00 91.19 98 ARG A C 1
ATOM 772 O O . ARG A 1 98 ? -0.653 5.236 -4.410 1.00 91.19 98 ARG A O 1
ATOM 779 N N . VAL A 1 99 ? -0.776 6.145 -2.349 1.00 91.75 99 VAL A N 1
ATOM 780 C CA . VAL A 1 99 ? -1.782 5.215 -1.824 1.00 91.75 99 VAL A CA 1
ATOM 781 C C . VAL A 1 99 ? -3.152 5.884 -1.801 1.00 91.75 99 VAL A C 1
ATOM 783 O O . VAL A 1 99 ? -3.347 6.934 -1.185 1.00 91.75 99 VAL A O 1
ATOM 786 N N . THR A 1 100 ? -4.120 5.284 -2.488 1.00 92.69 100 THR A N 1
ATOM 787 C CA . THR A 1 100 ? -5.491 5.805 -2.578 1.00 92.69 100 THR A CA 1
ATOM 788 C C . THR A 1 100 ? -6.514 4.736 -2.228 1.00 92.69 100 THR A C 1
ATOM 790 O O . THR A 1 100 ? -6.296 3.547 -2.455 1.00 92.69 100 THR A O 1
ATOM 793 N N . LEU A 1 101 ? -7.639 5.176 -1.664 1.00 92.56 101 LEU A N 1
ATOM 794 C CA . LEU A 1 101 ? -8.774 4.325 -1.332 1.00 92.56 101 LEU A CA 1
ATOM 795 C C . LEU A 1 101 ? -9.942 4.592 -2.273 1.00 92.56 101 LEU A C 1
ATOM 797 O O . LEU A 1 101 ? -10.178 5.727 -2.684 1.00 92.56 101 LEU A O 1
ATOM 801 N N . SER A 1 102 ? -10.693 3.541 -2.579 1.00 90.81 102 SER A N 1
ATOM 802 C CA . SER A 1 102 ? -11.935 3.606 -3.351 1.00 90.81 102 SER A CA 1
ATOM 803 C C . SER A 1 102 ? -12.962 2.616 -2.794 1.00 90.81 102 SER A C 1
ATOM 805 O O . SER A 1 102 ? -12.691 1.931 -1.805 1.00 90.81 102 SER A O 1
ATOM 807 N N . ASP A 1 103 ? -14.168 2.595 -3.370 1.00 90.31 103 ASP A N 1
ATOM 808 C CA . ASP A 1 103 ? -15.286 1.751 -2.919 1.00 90.31 103 ASP A CA 1
ATOM 809 C C . ASP A 1 103 ? -15.519 1.832 -1.397 1.00 90.31 103 ASP A C 1
ATOM 811 O O . ASP A 1 103 ? -15.445 0.843 -0.671 1.00 90.31 103 ASP A O 1
ATOM 815 N N . LYS A 1 104 ? -15.696 3.060 -0.883 1.00 90.12 104 LYS A N 1
ATOM 816 C CA . LYS A 1 104 ? -15.898 3.344 0.553 1.00 90.12 104 LYS A CA 1
ATOM 817 C C . LYS A 1 104 ? -14.797 2.773 1.468 1.00 90.12 104 LYS A C 1
ATOM 819 O O . LYS A 1 104 ? -15.058 2.444 2.619 1.00 90.12 104 LYS A O 1
ATOM 824 N N . GLY A 1 105 ? -13.567 2.662 0.962 1.00 88.75 105 GLY A N 1
ATOM 825 C CA . GLY A 1 105 ? -12.419 2.147 1.714 1.00 88.75 105 GLY A CA 1
ATOM 826 C C . GLY A 1 105 ? -12.222 0.635 1.612 1.00 88.75 105 GLY A C 1
ATOM 827 O O . GLY A 1 105 ? -11.304 0.113 2.235 1.00 88.75 105 GLY A O 1
ATOM 828 N N . ARG A 1 106 ? -13.036 -0.074 0.820 1.00 88.75 106 ARG A N 1
ATOM 829 C CA . ARG A 1 106 ? -12.878 -1.520 0.588 1.00 88.75 106 ARG A CA 1
ATOM 830 C C . ARG A 1 106 ? -11.717 -1.842 -0.344 1.00 88.75 106 ARG A C 1
ATOM 832 O O . ARG A 1 106 ? -11.094 -2.895 -0.212 1.00 88.75 106 ARG A O 1
ATOM 839 N N . ARG A 1 107 ? -11.433 -0.937 -1.283 1.00 90.19 107 ARG A N 1
ATOM 840 C CA . ARG A 1 107 ? -10.388 -1.099 -2.293 1.00 90.19 107 ARG A CA 1
ATOM 841 C C . ARG A 1 107 ? -9.247 -0.128 -2.061 1.00 90.19 107 ARG A C 1
ATOM 843 O O . ARG A 1 107 ? -9.466 1.029 -1.696 1.00 90.19 107 ARG A O 1
ATOM 850 N N . ILE A 1 108 ? -8.043 -0.591 -2.359 1.00 91.62 108 ILE A N 1
ATOM 851 C CA . ILE A 1 108 ? -6.803 0.170 -2.263 1.00 91.62 108 ILE A CA 1
ATOM 852 C C . ILE A 1 108 ? -6.071 0.140 -3.601 1.00 91.62 108 ILE A C 1
ATOM 854 O O . ILE A 1 108 ? -6.117 -0.852 -4.329 1.00 91.62 108 ILE A O 1
ATOM 858 N N . ARG A 1 109 ? -5.402 1.241 -3.931 1.00 91.12 109 ARG A N 1
ATOM 859 C CA . ARG A 1 109 ? -4.562 1.369 -5.118 1.00 91.12 109 ARG A CA 1
ATOM 860 C C . ARG A 1 109 ? -3.232 2.009 -4.751 1.00 91.12 109 ARG A C 1
ATOM 862 O O . ARG A 1 109 ? -3.214 3.022 -4.051 1.00 91.12 109 ARG A O 1
ATOM 869 N N . PHE A 1 110 ? -2.156 1.431 -5.264 1.00 90.12 110 PHE A N 1
ATOM 870 C CA . PHE A 1 110 ? -0.794 1.930 -5.172 1.00 90.12 110 PHE A CA 1
ATOM 871 C C . PHE A 1 110 ? -0.339 2.298 -6.578 1.00 90.12 110 PHE A C 1
ATOM 873 O O . PHE A 1 110 ? -0.161 1.419 -7.419 1.00 90.12 110 PHE A O 1
ATOM 880 N N . SER A 1 111 ? -0.155 3.588 -6.826 1.00 89.19 111 SER A N 1
ATOM 881 C CA . SER A 1 111 ? 0.292 4.083 -8.127 1.00 89.19 111 SER A CA 1
ATOM 882 C C . SER A 1 111 ? 1.687 4.668 -7.991 1.00 89.19 111 SER A C 1
ATOM 884 O O . SER A 1 111 ? 1.888 5.602 -7.213 1.00 89.19 111 SER A O 1
ATOM 886 N N . GLU A 1 112 ? 2.640 4.097 -8.721 1.00 86.62 112 GLU A N 1
ATOM 887 C CA . GLU A 1 112 ? 4.034 4.535 -8.727 1.00 86.62 112 GLU A CA 1
ATOM 888 C C . GLU A 1 112 ? 4.156 6.017 -9.123 1.00 86.62 112 GLU A C 1
ATOM 890 O O . GLU A 1 112 ? 3.541 6.477 -10.092 1.00 86.62 112 GLU A O 1
ATOM 895 N N . VAL A 1 113 ? 4.927 6.773 -8.340 1.00 84.62 113 VAL A N 1
ATOM 896 C CA . VAL A 1 113 ? 5.269 8.175 -8.595 1.00 84.62 113 VAL A CA 1
ATOM 897 C C . VAL A 1 113 ? 6.688 8.218 -9.144 1.00 84.62 113 VAL A C 1
ATOM 899 O O . VAL A 1 113 ? 7.615 7.738 -8.501 1.00 84.62 113 VAL A O 1
ATOM 902 N N . VAL A 1 114 ? 6.839 8.792 -10.336 1.00 75.31 114 VAL A N 1
ATOM 903 C CA . VAL A 1 114 ? 8.133 8.981 -11.000 1.00 75.31 114 VAL A CA 1
ATOM 904 C C . VAL A 1 114 ? 8.567 10.419 -10.739 1.00 75.31 114 VAL A C 1
ATOM 906 O O . VAL A 1 114 ? 7.877 11.342 -11.174 1.00 75.31 114 VAL A O 1
ATOM 909 N N . ASP A 1 115 ? 9.661 10.596 -10.000 1.00 62.25 115 ASP A N 1
ATOM 910 C CA . ASP A 1 115 ? 10.123 11.917 -9.551 1.00 62.25 115 ASP A CA 1
ATOM 911 C C . ASP A 1 115 ? 10.962 12.673 -10.601 1.00 62.25 115 ASP A C 1
ATOM 913 O O . ASP A 1 115 ? 11.172 13.869 -10.423 1.00 62.25 115 ASP A O 1
ATOM 917 N N . ASP A 1 116 ? 11.368 12.049 -11.719 1.00 53.78 116 ASP A N 1
ATOM 918 C CA . ASP A 1 116 ? 12.167 12.723 -12.755 1.00 53.78 116 ASP A CA 1
ATOM 919 C C . ASP A 1 116 ? 11.620 12.585 -14.186 1.00 53.78 116 ASP A C 1
ATOM 921 O O . ASP A 1 116 ? 11.269 11.509 -14.681 1.00 53.78 116 ASP A O 1
ATOM 925 N N . ILE A 1 117 ? 11.571 13.733 -14.870 1.00 45.41 117 ILE A N 1
ATOM 926 C CA . ILE A 1 117 ? 11.217 13.902 -16.284 1.00 45.41 117 ILE A CA 1
ATOM 927 C C . ILE A 1 117 ? 12.411 13.407 -17.115 1.00 45.41 117 ILE A C 1
ATOM 929 O O . ILE A 1 117 ? 13.220 14.190 -17.603 1.00 45.41 117 ILE A O 1
ATOM 933 N N . GLY A 1 118 ? 12.557 12.092 -17.235 1.00 46.16 118 GLY A N 1
ATOM 934 C CA . GLY A 1 118 ? 13.660 11.481 -17.982 1.00 46.16 118 GLY A CA 1
ATOM 935 C C . GLY A 1 118 ? 13.476 9.992 -18.245 1.00 46.16 118 GLY A C 1
ATOM 936 O O . GLY A 1 118 ? 13.856 9.523 -19.316 1.00 46.16 118 GLY A O 1
ATOM 937 N N . ASP A 1 119 ? 12.804 9.273 -17.343 1.00 46.50 119 ASP A N 1
ATOM 938 C CA . ASP A 1 119 ? 12.547 7.847 -17.528 1.00 46.50 119 ASP A CA 1
ATOM 939 C C . ASP A 1 119 ? 11.225 7.596 -18.255 1.00 46.50 119 ASP A C 1
ATOM 941 O O . ASP A 1 119 ? 10.104 7.792 -17.774 1.00 46.50 119 ASP A O 1
ATOM 945 N N . VAL A 1 120 ? 11.396 7.195 -19.506 1.00 43.00 120 VAL A N 1
ATOM 946 C CA . VAL A 1 120 ? 10.357 6.962 -20.494 1.00 43.00 120 VAL A CA 1
ATOM 947 C C . VAL A 1 120 ? 9.469 5.777 -20.079 1.00 43.00 120 VAL A C 1
ATOM 949 O O . VAL A 1 120 ? 9.878 4.625 -20.137 1.00 43.00 120 VAL A O 1
ATOM 952 N N . ILE A 1 121 ? 8.243 6.082 -19.643 1.00 51.28 121 ILE A N 1
ATOM 953 C CA . ILE A 1 121 ? 6.922 5.541 -20.063 1.00 51.28 121 ILE A CA 1
ATOM 954 C C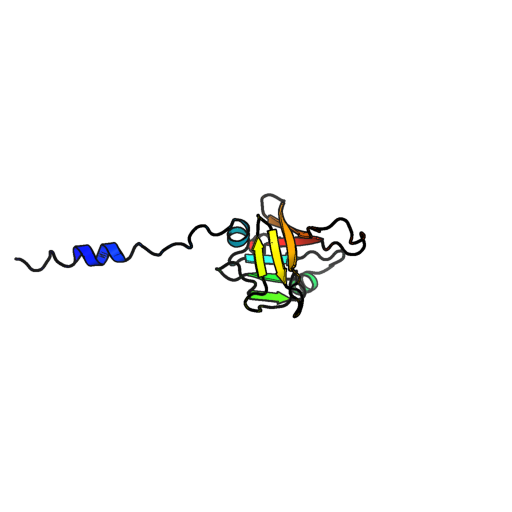 . ILE A 1 121 ? 6.819 4.047 -20.475 1.00 51.28 121 ILE A C 1
ATOM 956 O O . ILE A 1 121 ? 5.991 3.717 -21.316 1.00 51.28 121 ILE A O 1
ATOM 960 N N . PHE A 1 122 ? 7.564 3.103 -19.895 1.00 49.44 122 PHE A N 1
ATOM 961 C CA . PHE A 1 122 ? 7.368 1.681 -20.256 1.00 49.44 122 PHE A CA 1
ATOM 962 C C . PHE A 1 122 ? 7.005 0.746 -19.102 1.00 49.44 122 PHE A C 1
ATOM 964 O O . PHE A 1 122 ? 6.396 -0.289 -19.357 1.00 49.44 122 PHE A O 1
ATOM 971 N N . TRP A 1 123 ? 7.248 1.127 -17.843 1.00 53.66 123 TRP A N 1
ATOM 972 C CA . TRP A 1 123 ? 6.936 0.274 -16.689 1.00 53.66 123 TRP A CA 1
ATOM 973 C C . TRP A 1 123 ? 6.458 1.106 -15.498 1.00 53.66 123 TRP A C 1
ATOM 975 O O . TRP A 1 123 ? 7.185 1.295 -14.534 1.00 53.66 123 TRP A O 1
ATOM 985 N N . ARG A 1 124 ? 5.234 1.647 -15.570 1.00 65.94 124 ARG A N 1
ATOM 986 C CA . ARG A 1 124 ? 4.567 2.187 -14.375 1.00 65.94 124 ARG A CA 1
ATOM 987 C C . ARG A 1 124 ? 3.823 1.065 -13.686 1.00 65.94 124 ARG A C 1
ATOM 989 O O . ARG A 1 124 ? 2.870 0.531 -14.254 1.00 65.94 124 ARG A O 1
ATOM 996 N N . ASN A 1 125 ? 4.220 0.748 -12.464 1.00 77.25 125 ASN A N 1
ATOM 997 C CA . ASN A 1 125 ? 3.497 -0.232 -11.684 1.00 77.25 125 ASN A CA 1
ATOM 998 C C . ASN A 1 125 ? 2.269 0.421 -11.037 1.00 77.25 125 ASN A C 1
ATOM 1000 O O . ASN A 1 125 ? 2.360 1.406 -10.299 1.00 77.25 125 ASN A O 1
ATOM 1004 N N . ASP A 1 126 ? 1.098 -0.134 -11.331 1.00 83.25 126 ASP A N 1
ATOM 1005 C CA . ASP A 1 126 ? -0.168 0.257 -10.722 1.00 83.25 126 ASP A CA 1
ATOM 1006 C C . ASP A 1 126 ? -0.819 -0.981 -10.122 1.00 83.25 126 ASP A C 1
ATOM 1008 O O . ASP A 1 126 ? -1.334 -1.839 -10.836 1.00 83.25 126 ASP A O 1
ATOM 1012 N N . TYR A 1 127 ? -0.787 -1.078 -8.800 1.00 85.06 127 TYR A N 1
ATOM 1013 C CA . TYR A 1 127 ? -1.352 -2.214 -8.088 1.00 85.06 127 TYR A CA 1
ATOM 1014 C C . TYR A 1 127 ? -2.690 -1.830 -7.492 1.00 85.06 127 TYR A C 1
ATOM 1016 O O . TYR A 1 127 ? -2.836 -0.784 -6.857 1.00 85.06 127 TYR A O 1
ATOM 1024 N N . ARG A 1 128 ? -3.669 -2.710 -7.647 1.00 88.25 128 ARG A N 1
ATOM 1025 C CA . ARG A 1 128 ? -5.006 -2.557 -7.080 1.00 88.25 128 ARG A CA 1
ATOM 1026 C C . ARG A 1 128 ? -5.336 -3.797 -6.287 1.00 88.25 128 ARG A C 1
ATOM 1028 O O . ARG A 1 128 ? -4.876 -4.880 -6.627 1.00 88.25 128 ARG A O 1
ATOM 1035 N N . GLY A 1 129 ? -6.078 -3.631 -5.205 1.00 87.88 129 GLY A N 1
ATOM 1036 C CA . GLY A 1 129 ? -6.447 -4.753 -4.366 1.00 87.88 129 GLY A CA 1
ATOM 1037 C C . GLY A 1 129 ? -7.606 -4.456 -3.438 1.00 87.88 129 GLY A C 1
ATOM 1038 O O . GLY A 1 129 ? -8.127 -3.337 -3.375 1.00 87.88 129 GLY A O 1
ATOM 1039 N N . THR A 1 130 ? -7.993 -5.488 -2.702 1.00 89.31 130 THR A N 1
ATOM 1040 C CA . THR A 1 130 ? -9.092 -5.464 -1.737 1.00 89.31 130 THR A CA 1
ATOM 1041 C C . THR A 1 130 ? -8.567 -5.867 -0.365 1.00 89.31 130 THR A C 1
ATOM 1043 O O . THR A 1 130 ? -7.743 -6.779 -0.253 1.00 89.31 130 THR A O 1
ATOM 1046 N N . PHE A 1 131 ? -9.023 -5.183 0.685 1.00 88.88 131 PHE A N 1
ATOM 1047 C CA . PHE A 1 131 ? -8.703 -5.588 2.053 1.00 88.88 131 PHE A CA 1
ATOM 1048 C C . PHE A 1 131 ? -9.367 -6.926 2.391 1.00 88.88 131 PHE A C 1
ATOM 1050 O O . PHE A 1 131 ? -10.508 -7.164 2.001 1.00 88.88 131 PHE A O 1
ATOM 1057 N N . ALA A 1 132 ? -8.679 -7.782 3.147 1.00 83.44 132 ALA A N 1
ATOM 1058 C CA . ALA A 1 132 ? -9.192 -9.103 3.518 1.00 83.44 132 ALA A CA 1
ATOM 1059 C C . ALA A 1 132 ? -10.551 -9.048 4.238 1.00 83.44 132 ALA A C 1
ATOM 1061 O O . ALA A 1 132 ? -11.433 -9.843 3.938 1.00 83.44 132 ALA A O 1
ATOM 1062 N N . ASP A 1 133 ? -10.750 -8.052 5.103 1.00 75.94 133 ASP A N 1
ATOM 1063 C CA . ASP A 1 133 ? -12.004 -7.852 5.849 1.00 75.94 133 ASP A CA 1
ATOM 1064 C C . ASP A 1 133 ? -13.163 -7.348 4.964 1.00 75.94 133 ASP A C 1
ATOM 1066 O O . ASP A 1 133 ? -14.279 -7.160 5.440 1.00 75.94 133 ASP A O 1
ATOM 1070 N N . ALA A 1 134 ? -12.889 -7.056 3.688 1.00 58.22 134 ALA A N 1
ATOM 1071 C CA . ALA A 1 134 ? -13.845 -6.527 2.722 1.00 58.22 134 ALA A CA 1
ATOM 1072 C C . ALA A 1 134 ? -14.238 -7.540 1.630 1.00 58.22 134 ALA A C 1
ATOM 1074 O O . ALA A 1 134 ? -15.047 -7.186 0.758 1.00 58.22 134 ALA A O 1
ATOM 1075 N N . ALA A 1 135 ? -13.683 -8.758 1.659 1.00 49.12 135 ALA A N 1
ATOM 1076 C CA . ALA A 1 135 ? -14.142 -9.865 0.826 1.00 49.12 135 ALA A CA 1
ATOM 1077 C C . ALA A 1 135 ? -15.553 -10.307 1.283 1.00 49.12 135 ALA A C 1
ATOM 1079 O O . ALA A 1 135 ? -15.811 -10.291 2.487 1.00 49.12 135 ALA A O 1
ATOM 1080 N N . PRO A 1 136 ? -16.482 -10.597 0.351 1.00 46.41 136 PRO A N 1
ATOM 1081 C CA . PRO A 1 136 ? -17.843 -11.022 0.683 1.00 46.41 136 PRO A CA 1
ATOM 1082 C C . PRO A 1 136 ? -17.893 -12.355 1.438 1.00 46.41 136 PRO A C 1
ATOM 1084 O O . PRO A 1 136 ? -16.976 -13.185 1.243 1.00 46.41 136 PRO A O 1
#

pLDDT: mean 71.68, std 15.52, range [43.0, 92.69]